Protein AF-A0A3P8GTQ3-F1 (afdb_monomer_lite)

Sequence (140 aa):
MCQIEQQAYLARTLESRAIDVCCVSETRIQDPSSVIHLTSPCQNKEPTRFTLRVSGSPDSASRGLAGVGIALSPRAELALLDWIPVDSRLCAVRLNGTVRIRKDRDTRRSLFVVFAYSPTDCSSDYVKDEFYRKLSDLLR

Organism: NCBI:txid48269

Foldseek 3Di:
DDLLVVLQVVQQVCVVVVPFKDKDWLNLDQDQQDKDWRWHPDPPDDTWIKIKGWGEDNVCNVVSRGAMIMIGGPVQVVQWPDWAHQYRFKTKTWGWDWDCPDPPDTDTDIDIDIGGPADDPPDDPVVNVVRVVSVVVVVD

InterPro domains:
  IPR036691 Endonuclease/exonuclease/phosphatase superfamily [G3DSA:3.60.10.10] (3-140)

Radius of gyration: 16.74 Å; chains: 1; bounding box: 51×27×50 Å

Secondary structure (DSSP, 8-state):
--HHHHHHHHHHHHHHTT-SEEEES----S-TTPEEEEE---SSSPPPEEEEEEE--HHHHHTT---EEEEE-HHHHHTEEEEEE-SSSEEEEEE--EEEEETTEEEE--EEEEEE-PPPTTS-HHHHHHHHHHHHHHH-

pLDDT: mean 84.34, std 11.55, range [47.16, 96.19]

Structure (mmCIF, N/CA/C/O backbone):
data_AF-A0A3P8GTQ3-F1
#
_entry.id   AF-A0A3P8GTQ3-F1
#
loop_
_atom_site.group_PDB
_atom_site.id
_atom_site.type_symbol
_atom_site.label_atom_id
_atom_site.label_alt_id
_atom_site.label_comp_id
_atom_site.label_asym_id
_atom_site.label_entity_id
_atom_site.label_seq_id
_atom_site.pdbx_PDB_ins_code
_atom_site.Cartn_x
_atom_site.Cartn_y
_atom_site.Cartn_z
_atom_site.occupancy
_atom_site.B_iso_or_equiv
_atom_site.auth_seq_id
_atom_site.auth_comp_id
_atom_site.auth_asym_id
_atom_site.auth_atom_id
_atom_site.pdbx_PDB_model_num
ATOM 1 N N . MET A 1 1 ? 16.413 17.138 8.850 1.00 47.16 1 MET A N 1
ATOM 2 C CA . MET A 1 1 ? 15.345 16.539 9.676 1.00 47.16 1 MET A CA 1
ATOM 3 C C . MET A 1 1 ? 15.699 15.078 9.858 1.00 47.16 1 MET A C 1
ATOM 5 O O . MET A 1 1 ? 15.992 14.434 8.854 1.00 47.16 1 MET A O 1
ATOM 9 N N . CYS A 1 2 ? 15.810 14.585 11.090 1.00 59.69 2 CYS A N 1
ATOM 10 C CA . CYS A 1 2 ? 16.168 13.181 11.295 1.00 59.69 2 CYS A CA 1
ATOM 11 C C . CYS A 1 2 ? 14.976 12.275 10.928 1.00 59.69 2 CYS A C 1
ATOM 13 O O . CYS A 1 2 ? 13.820 12.684 11.031 1.00 59.69 2 CYS A O 1
ATOM 15 N N . GLN A 1 3 ? 15.240 11.045 10.479 1.00 64.94 3 GLN A N 1
ATOM 16 C CA . GLN A 1 3 ? 14.200 10.093 10.054 1.00 64.94 3 GLN A CA 1
ATOM 17 C C . GLN A 1 3 ? 13.154 9.831 11.159 1.00 64.94 3 GLN A C 1
ATOM 19 O O . GLN A 1 3 ? 11.977 9.625 10.873 1.00 64.94 3 GLN A O 1
ATOM 24 N N . ILE A 1 4 ? 13.572 9.922 12.425 1.00 62.59 4 ILE A N 1
ATOM 25 C CA . ILE A 1 4 ? 12.733 9.730 13.615 1.00 62.59 4 ILE A CA 1
ATOM 26 C C . ILE A 1 4 ? 11.709 10.868 13.779 1.00 62.59 4 ILE A C 1
ATOM 28 O O . ILE A 1 4 ? 10.537 10.610 14.049 1.00 62.59 4 ILE A O 1
ATOM 32 N N . GLU A 1 5 ? 12.109 12.125 13.554 1.00 68.81 5 GLU A N 1
ATOM 33 C CA . GLU A 1 5 ? 11.198 13.283 13.602 1.00 68.81 5 GLU A CA 1
ATOM 34 C C . GLU A 1 5 ? 10.105 13.188 12.533 1.00 68.81 5 GLU A C 1
ATOM 36 O O . GLU A 1 5 ? 8.941 13.495 12.796 1.00 68.81 5 GLU A O 1
ATOM 41 N N . GLN A 1 6 ? 10.465 12.721 11.333 1.00 77.62 6 GLN A N 1
ATOM 42 C CA . GLN A 1 6 ? 9.511 12.530 10.239 1.00 77.62 6 GLN A CA 1
ATOM 43 C C . GLN A 1 6 ? 8.496 11.424 10.554 1.00 77.62 6 GLN A C 1
ATOM 45 O O . GLN A 1 6 ? 7.299 11.606 10.325 1.00 77.62 6 GLN A O 1
ATOM 50 N N . GLN A 1 7 ? 8.942 10.306 11.134 1.00 82.12 7 GLN A N 1
ATOM 51 C CA . GLN A 1 7 ? 8.058 9.210 11.546 1.00 82.12 7 GLN A CA 1
ATOM 52 C C . GLN A 1 7 ? 7.080 9.633 12.650 1.00 82.12 7 GLN A C 1
ATOM 54 O O . GLN A 1 7 ? 5.889 9.325 12.568 1.00 82.12 7 GLN A O 1
ATOM 59 N N . ALA A 1 8 ? 7.554 10.379 13.651 1.00 84.00 8 ALA A N 1
ATOM 60 C CA . ALA A 1 8 ? 6.714 10.898 14.728 1.00 84.00 8 ALA A CA 1
ATOM 61 C C . ALA A 1 8 ? 5.673 11.908 14.213 1.00 84.00 8 ALA A C 1
ATOM 63 O O . ALA A 1 8 ? 4.509 11.872 14.618 1.00 84.00 8 ALA A O 1
ATOM 64 N N . TYR A 1 9 ? 6.065 12.784 13.281 1.00 87.88 9 TYR A N 1
ATOM 65 C CA . TYR A 1 9 ? 5.147 13.727 12.638 1.00 87.88 9 TYR A CA 1
ATOM 66 C C . TYR A 1 9 ? 4.064 13.017 11.817 1.00 87.88 9 TYR A C 1
ATOM 68 O O . TYR A 1 9 ? 2.885 13.383 11.894 1.00 87.88 9 TYR A O 1
ATOM 76 N N . LEU A 1 10 ? 4.445 11.979 11.065 1.00 88.19 10 LEU A N 1
ATOM 77 C CA . LEU A 1 10 ? 3.499 11.160 10.315 1.00 88.19 10 LEU A CA 1
ATOM 78 C C . LEU A 1 10 ? 2.494 10.498 11.263 1.00 88.19 10 LEU A C 1
ATOM 80 O O . LEU A 1 10 ? 1.294 10.686 11.084 1.00 88.19 10 LEU A O 1
ATOM 84 N N . ALA A 1 11 ? 2.962 9.817 12.315 1.00 89.81 11 ALA A N 1
ATOM 85 C CA . ALA A 1 11 ? 2.096 9.171 13.305 1.00 89.81 11 ALA A CA 1
ATOM 86 C C . ALA A 1 11 ? 1.088 10.148 13.932 1.00 89.81 11 ALA A C 1
ATOM 88 O O . ALA A 1 11 ? -0.106 9.860 14.000 1.00 89.81 11 ALA A O 1
ATOM 89 N N . ARG A 1 12 ? 1.554 11.341 14.317 1.00 90.25 12 ARG A N 1
ATOM 90 C CA . ARG A 1 12 ? 0.702 12.398 14.875 1.00 90.25 12 ARG A CA 1
ATOM 91 C C . ARG A 1 12 ? -0.345 12.892 13.875 1.00 90.25 12 ARG A C 1
ATOM 93 O O . ARG A 1 12 ? -1.484 13.179 14.245 1.00 90.25 12 ARG A O 1
ATOM 100 N N . THR A 1 13 ? 0.023 12.998 12.601 1.00 90.75 13 THR A N 1
ATOM 101 C CA . THR A 1 13 ? -0.905 13.400 11.536 1.00 90.75 13 THR A CA 1
ATOM 102 C C . THR A 1 13 ? -1.980 12.339 11.310 1.00 90.75 13 THR A C 1
ATOM 104 O O . THR A 1 13 ? -3.155 12.687 11.207 1.00 90.75 13 THR A O 1
ATOM 107 N N . LEU A 1 14 ? -1.603 11.056 11.291 1.00 91.69 14 LEU A N 1
ATOM 108 C CA . LEU A 1 14 ? -2.547 9.944 11.155 1.00 91.69 14 LEU A CA 1
ATOM 109 C C . LEU A 1 14 ? -3.528 9.892 12.328 1.00 91.69 14 LEU A C 1
ATOM 111 O O . LEU A 1 14 ? -4.734 9.778 12.117 1.00 91.69 14 LEU A O 1
ATOM 115 N N . GLU A 1 15 ? -3.024 10.050 13.552 1.00 90.81 15 GLU A N 1
ATOM 116 C CA . GLU A 1 15 ? -3.841 10.076 14.765 1.00 90.81 15 GLU A CA 1
ATOM 117 C C . GLU A 1 15 ? -4.807 11.268 14.784 1.00 90.81 15 GLU A C 1
ATOM 119 O O . GLU A 1 15 ? -6.011 11.086 14.954 1.00 90.81 15 GLU A O 1
ATOM 124 N N . SER A 1 16 ? -4.311 12.488 14.550 1.00 90.19 16 SER A N 1
ATOM 125 C CA . SER A 1 16 ? -5.137 13.708 14.593 1.00 90.19 16 SER A CA 1
ATOM 126 C C . SER A 1 16 ? -6.244 13.747 13.537 1.00 90.19 16 SER A C 1
ATOM 128 O O . SER A 1 16 ? -7.268 14.395 13.747 1.00 90.19 16 SER A O 1
ATOM 130 N N . ARG A 1 17 ? -6.056 13.050 12.412 1.00 90.75 17 ARG A N 1
ATOM 131 C CA . ARG A 1 17 ? -7.040 12.944 11.327 1.00 90.75 17 ARG A CA 1
ATOM 132 C C . ARG A 1 17 ? -7.880 11.667 11.390 1.00 90.75 17 ARG A C 1
ATOM 134 O O . ARG A 1 17 ? -8.702 11.472 10.500 1.00 90.75 17 ARG A O 1
ATOM 141 N N . ALA A 1 18 ? -7.682 10.821 12.406 1.00 91.44 18 ALA A N 1
ATOM 142 C CA . ALA A 1 18 ? -8.334 9.517 12.542 1.00 91.44 18 ALA A CA 1
ATOM 143 C C . ALA A 1 18 ? -8.225 8.658 11.262 1.00 91.44 18 ALA A C 1
ATOM 145 O O . ALA A 1 18 ? -9.215 8.122 10.766 1.00 91.44 18 ALA A O 1
ATOM 146 N N . ILE A 1 19 ? -7.016 8.564 10.698 1.00 92.62 19 ILE A N 1
ATOM 147 C CA . ILE A 1 19 ? -6.751 7.811 9.466 1.00 92.62 19 ILE A CA 1
ATOM 148 C C . ILE A 1 19 ? -6.435 6.353 9.809 1.00 92.62 19 ILE A C 1
ATOM 150 O O . ILE A 1 19 ? -5.458 6.076 10.496 1.00 92.62 19 ILE A O 1
ATOM 154 N N . ASP A 1 20 ? -7.226 5.421 9.276 1.00 92.69 20 ASP A N 1
ATOM 155 C CA . ASP A 1 20 ? -7.001 3.982 9.466 1.00 92.69 20 ASP A CA 1
ATOM 156 C C . ASP A 1 20 ? -5.976 3.385 8.492 1.00 92.69 20 ASP A C 1
ATOM 158 O O . ASP A 1 20 ? -5.253 2.457 8.850 1.00 92.69 20 ASP A O 1
ATOM 162 N N . VAL A 1 21 ? -5.908 3.912 7.266 1.00 94.19 21 VAL A N 1
ATOM 163 C CA . VAL A 1 21 ? -5.022 3.431 6.196 1.00 94.19 21 VAL A CA 1
ATOM 164 C C . VAL A 1 21 ? -4.424 4.631 5.467 1.00 94.19 21 VAL A C 1
ATOM 166 O O . VAL A 1 21 ? -5.159 5.496 4.992 1.00 94.19 21 VAL A O 1
ATOM 169 N N . CYS A 1 22 ? -3.098 4.691 5.355 1.00 94.81 22 CYS A N 1
ATOM 170 C CA . CYS A 1 22 ? -2.387 5.752 4.643 1.00 94.81 22 CYS A CA 1
ATOM 171 C C . CYS A 1 22 ? -1.283 5.172 3.762 1.00 94.81 22 CYS A C 1
ATOM 173 O O . CYS A 1 22 ? -0.480 4.367 4.218 1.00 94.81 22 CYS A O 1
ATOM 175 N N . CYS A 1 23 ? -1.226 5.600 2.505 1.00 93.75 23 CYS A N 1
ATOM 176 C CA . CYS A 1 23 ? -0.176 5.195 1.581 1.00 93.75 23 CYS A CA 1
ATOM 177 C C . CYS A 1 23 ? 0.982 6.198 1.615 1.00 93.75 23 CYS A C 1
ATOM 179 O O . CYS A 1 23 ? 0.755 7.408 1.618 1.00 93.75 23 CYS A O 1
ATOM 181 N N . VAL A 1 24 ? 2.215 5.698 1.624 1.00 90.50 24 VAL A N 1
ATOM 182 C CA . VAL A 1 24 ? 3.440 6.493 1.733 1.00 90.50 24 VAL A CA 1
ATOM 183 C C . VAL A 1 24 ? 4.402 6.065 0.632 1.00 90.50 24 VAL A C 1
ATOM 185 O O . VAL A 1 24 ? 4.832 4.914 0.589 1.00 90.50 24 VAL A O 1
ATOM 188 N N . SER A 1 25 ? 4.747 6.983 -0.266 1.00 87.88 25 SER A N 1
ATOM 189 C CA . SER A 1 25 ? 5.831 6.790 -1.231 1.00 87.88 25 SER A CA 1
ATOM 190 C C . SER A 1 25 ? 7.167 7.200 -0.626 1.00 87.88 25 SER A C 1
ATOM 192 O O . SER A 1 25 ? 7.234 7.952 0.344 1.00 87.88 25 SER A O 1
ATOM 194 N N . GLU A 1 26 ? 8.239 6.742 -1.253 1.00 82.88 26 GLU A N 1
ATOM 195 C CA . GLU A 1 26 ? 9.598 7.155 -0.945 1.00 82.88 26 GLU A CA 1
ATOM 196 C C . GLU A 1 26 ? 10.027 6.938 0.517 1.00 82.88 26 GLU A C 1
ATOM 198 O O . GLU A 1 26 ? 10.619 7.797 1.168 1.00 82.88 26 GLU A O 1
ATOM 203 N N . THR A 1 27 ? 9.817 5.727 1.018 1.00 77.75 27 THR A N 1
ATOM 204 C CA . THR A 1 27 ? 10.098 5.349 2.415 1.00 77.75 27 THR A CA 1
ATOM 205 C C . THR A 1 27 ? 11.589 5.226 2.780 1.00 77.75 27 THR A C 1
ATOM 207 O O . THR A 1 27 ? 11.920 5.178 3.964 1.00 77.75 27 THR A O 1
ATOM 210 N N . ARG A 1 28 ? 12.499 5.215 1.791 1.00 72.00 28 ARG A N 1
ATOM 211 C CA . ARG A 1 28 ? 13.978 5.214 1.947 1.00 72.00 28 ARG A CA 1
ATOM 212 C C . ARG A 1 28 ? 14.520 4.132 2.900 1.00 72.00 28 ARG A C 1
ATOM 214 O O . ARG A 1 28 ? 15.417 4.401 3.697 1.00 72.00 28 ARG A O 1
ATOM 221 N N . ILE A 1 29 ? 13.984 2.915 2.836 1.00 67.75 29 ILE A N 1
ATOM 222 C CA . ILE A 1 29 ? 14.366 1.825 3.750 1.00 67.75 29 ILE A CA 1
ATOM 223 C C . ILE A 1 29 ? 15.408 0.905 3.123 1.00 67.75 29 ILE A C 1
ATOM 225 O O . ILE A 1 29 ? 15.388 0.665 1.918 1.00 67.75 29 ILE A O 1
ATOM 229 N N . GLN A 1 30 ? 16.306 0.390 3.964 1.00 61.41 30 GLN A N 1
ATOM 230 C CA . GLN A 1 30 ? 17.358 -0.553 3.579 1.00 61.41 30 GLN A CA 1
ATOM 231 C C . GLN A 1 30 ? 16.837 -1.992 3.425 1.00 61.41 30 GLN A C 1
ATOM 233 O O . GLN A 1 30 ? 17.358 -2.731 2.597 1.00 61.41 30 GLN A O 1
ATOM 238 N N . ASP A 1 31 ? 15.804 -2.372 4.190 1.00 67.94 31 ASP A N 1
ATOM 239 C CA . ASP A 1 31 ? 15.169 -3.693 4.118 1.00 67.94 31 ASP A CA 1
ATOM 240 C C . ASP A 1 31 ? 13.781 -3.599 3.445 1.00 67.94 31 ASP A C 1
ATOM 242 O O . ASP A 1 31 ? 12.865 -2.982 4.010 1.00 67.94 31 ASP A O 1
ATOM 246 N N . PRO A 1 32 ? 13.607 -4.212 2.258 1.00 62.06 32 PRO A N 1
ATOM 247 C CA . PRO A 1 32 ? 12.381 -4.166 1.464 1.00 62.06 32 PRO A CA 1
ATOM 248 C C . PRO A 1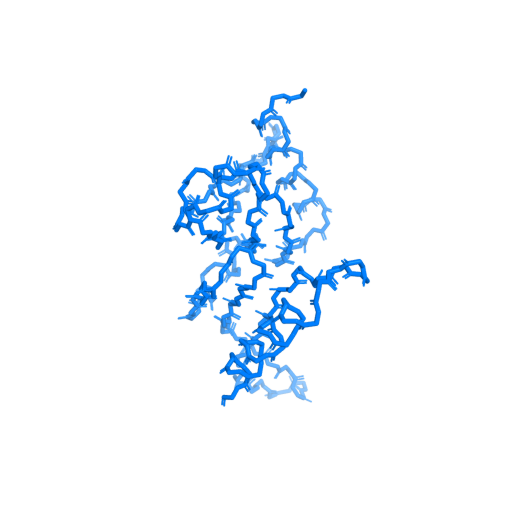 32 ? 11.188 -4.930 2.056 1.00 62.06 32 PRO A C 1
ATOM 250 O O . PRO A 1 32 ? 10.100 -4.829 1.496 1.00 62.06 32 PRO A O 1
ATOM 253 N N . SER A 1 33 ? 11.376 -5.683 3.144 1.00 64.94 33 SER A N 1
ATOM 254 C CA . SER A 1 33 ? 10.321 -6.446 3.833 1.00 64.94 33 SER A CA 1
ATOM 255 C C . SER A 1 33 ? 10.045 -5.967 5.261 1.00 64.94 33 SER A C 1
ATOM 257 O O . SER A 1 33 ? 9.281 -6.585 6.007 1.00 64.94 33 SER A O 1
ATOM 259 N N . SER A 1 34 ? 10.662 -4.854 5.651 1.00 74.19 34 SER A N 1
ATOM 260 C CA . SER A 1 34 ? 10.591 -4.361 7.018 1.00 74.19 34 SER A CA 1
ATOM 261 C C . SER A 1 34 ? 9.210 -3.812 7.382 1.00 74.19 34 SER A C 1
ATOM 263 O O . SER A 1 34 ? 8.529 -3.123 6.617 1.00 74.19 34 SER A O 1
ATOM 265 N N . VAL A 1 35 ? 8.813 -4.107 8.618 1.00 87.25 35 VAL A N 1
ATOM 266 C CA . VAL A 1 35 ? 7.662 -3.497 9.278 1.00 87.25 35 VAL A CA 1
ATOM 267 C C . VAL A 1 35 ? 8.187 -2.421 10.220 1.00 87.25 35 VAL A C 1
ATOM 269 O O . VAL A 1 35 ? 8.953 -2.705 11.140 1.00 87.25 35 VAL A O 1
ATOM 272 N N . ILE A 1 36 ? 7.779 -1.175 9.995 1.00 88.75 36 ILE A N 1
ATOM 273 C CA . ILE A 1 36 ? 8.171 -0.027 10.813 1.00 88.75 36 ILE A CA 1
ATOM 274 C C . ILE A 1 36 ? 7.012 0.344 11.728 1.00 88.75 36 ILE A C 1
ATOM 276 O O . ILE A 1 36 ? 5.887 0.545 11.281 1.00 88.75 36 ILE A O 1
ATOM 280 N N . HIS A 1 37 ? 7.286 0.515 13.016 1.00 90.50 37 HIS A N 1
ATOM 281 C CA . HIS A 1 37 ? 6.287 1.024 13.944 1.00 90.50 37 HIS A CA 1
ATOM 282 C C . HIS A 1 37 ? 6.399 2.537 14.107 1.00 90.50 37 HIS A C 1
ATOM 284 O O . HIS A 1 37 ? 7.394 3.045 14.623 1.00 90.50 37 HIS A O 1
ATOM 290 N N . LEU A 1 38 ? 5.350 3.252 13.715 1.00 89.31 38 LEU A N 1
ATOM 291 C CA . LEU A 1 38 ? 5.245 4.692 13.898 1.00 89.31 38 LEU A CA 1
ATOM 292 C C . LEU A 1 38 ? 4.550 4.955 15.234 1.00 89.31 38 LEU A C 1
ATOM 294 O O . LEU A 1 38 ? 3.449 4.463 15.472 1.00 89.31 38 LEU A O 1
ATOM 298 N N . THR A 1 39 ? 5.185 5.718 16.115 1.00 88.38 39 THR A N 1
ATOM 299 C CA . THR A 1 39 ? 4.635 6.021 17.443 1.00 88.38 39 THR A CA 1
ATOM 300 C C . THR A 1 39 ? 4.311 7.506 17.514 1.00 88.38 39 THR A C 1
ATOM 302 O O . THR A 1 39 ? 5.189 8.336 17.275 1.00 88.38 39 THR A O 1
ATOM 305 N N . SER A 1 40 ? 3.055 7.847 17.811 1.00 82.81 40 SER A N 1
ATOM 306 C CA . SER A 1 40 ? 2.656 9.240 18.019 1.00 82.81 40 SER A CA 1
ATOM 307 C C . SER A 1 40 ? 3.100 9.705 19.411 1.00 82.81 40 SER A C 1
ATOM 309 O O . SER A 1 40 ? 2.724 9.075 20.403 1.00 82.81 40 SER A O 1
ATOM 311 N N . PRO A 1 41 ? 3.894 10.785 19.530 1.00 72.38 41 PRO A N 1
ATOM 312 C CA . PRO A 1 41 ? 4.256 11.350 20.821 1.00 72.38 41 PRO A CA 1
ATOM 313 C C . PRO A 1 41 ? 3.068 12.157 21.364 1.00 72.38 41 PRO A C 1
ATOM 315 O O . PRO A 1 41 ? 2.990 13.374 21.192 1.00 72.38 41 PRO A O 1
ATOM 318 N N . CYS A 1 42 ? 2.105 11.485 21.991 1.00 67.19 42 CYS A N 1
ATOM 319 C CA . CYS A 1 42 ? 0.999 12.149 22.672 1.00 67.19 42 CYS A CA 1
ATOM 320 C C . CYS A 1 42 ? 1.336 12.303 24.165 1.00 67.19 42 CYS A C 1
ATOM 322 O O . CYS A 1 42 ? 1.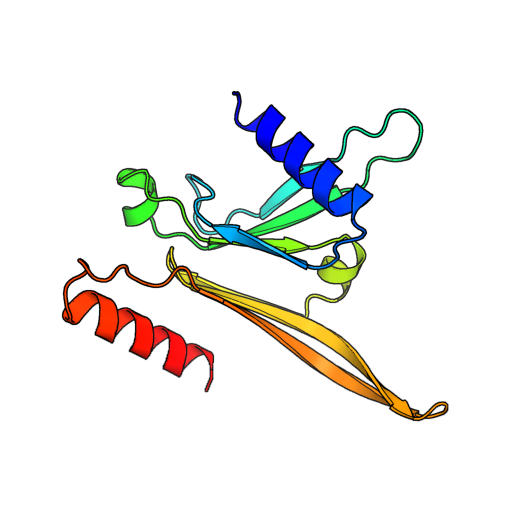617 11.323 24.841 1.00 67.19 42 CYS A O 1
ATOM 324 N N . GLN A 1 43 ? 1.331 13.536 24.687 1.00 61.72 43 GLN A N 1
ATOM 325 C CA . GLN A 1 43 ? 1.789 13.828 26.060 1.00 61.72 43 GLN A CA 1
ATOM 326 C C . GLN A 1 43 ? 0.797 13.398 27.158 1.00 61.72 43 GLN A C 1
ATOM 328 O O . GLN A 1 43 ? 1.198 13.241 28.304 1.00 61.72 43 GLN A O 1
ATOM 333 N N . ASN A 1 44 ? -0.482 13.193 26.814 1.00 64.06 44 ASN A N 1
ATOM 334 C CA . ASN A 1 44 ? -1.576 13.040 27.789 1.00 64.06 44 ASN A CA 1
ATOM 335 C C . ASN A 1 44 ? -2.423 11.766 27.590 1.00 64.06 44 ASN A C 1
ATOM 337 O O . ASN A 1 44 ? -3.497 11.644 28.180 1.00 64.06 44 ASN A O 1
ATOM 341 N N . LYS A 1 45 ? -2.000 10.850 26.711 1.00 69.31 45 LYS A N 1
ATOM 342 C CA . LYS A 1 45 ? -2.675 9.575 26.411 1.00 69.31 45 LYS A CA 1
ATOM 343 C C . LYS A 1 45 ? -1.633 8.509 26.083 1.00 69.31 45 LYS A C 1
ATOM 345 O O . LYS A 1 45 ? -0.533 8.858 25.666 1.00 69.31 45 LYS A O 1
ATOM 350 N N . GLU A 1 46 ? -2.012 7.238 26.220 1.00 73.62 46 GLU A N 1
ATOM 351 C CA . GLU A 1 46 ? -1.228 6.123 25.681 1.00 73.62 46 GLU A CA 1
ATOM 352 C C . GLU A 1 46 ? -0.894 6.386 24.200 1.00 73.62 46 GLU A C 1
ATOM 354 O O . GLU A 1 46 ? -1.795 6.749 23.433 1.00 73.62 46 GLU A O 1
ATOM 359 N N . PRO A 1 47 ? 0.379 6.261 23.790 1.00 75.69 47 PRO A N 1
ATOM 360 C CA . PRO A 1 47 ? 0.792 6.583 22.435 1.00 75.69 47 PRO A CA 1
ATOM 361 C C . PRO A 1 47 ? 0.177 5.604 21.431 1.00 75.69 47 PRO A C 1
ATOM 363 O O . PRO A 1 47 ? 0.382 4.391 21.502 1.00 75.69 47 PRO A O 1
ATOM 366 N N . THR A 1 48 ? -0.543 6.134 20.440 1.00 82.56 48 THR A N 1
ATOM 367 C CA . THR A 1 48 ? -1.074 5.311 19.351 1.00 82.56 48 THR A CA 1
ATOM 368 C C . THR A 1 48 ? 0.071 4.841 18.452 1.00 82.56 48 THR A C 1
ATOM 370 O O . THR A 1 48 ? 0.855 5.647 17.935 1.00 82.56 48 THR A O 1
ATOM 373 N N . ARG A 1 49 ? 0.163 3.521 18.259 1.00 89.88 49 ARG A N 1
ATOM 374 C CA . ARG A 1 49 ? 1.185 2.869 17.433 1.00 89.88 49 ARG A CA 1
ATOM 375 C C . ARG A 1 49 ? 0.587 2.449 16.095 1.00 89.88 49 ARG A C 1
ATOM 377 O O . ARG A 1 49 ? -0.275 1.581 16.048 1.00 89.88 49 ARG A O 1
ATOM 384 N N . PHE A 1 50 ? 1.055 3.055 15.015 1.00 92.75 50 PHE A N 1
ATOM 385 C CA . PHE A 1 50 ? 0.721 2.648 13.655 1.00 92.75 50 PHE A CA 1
ATOM 386 C C . PHE A 1 50 ? 1.770 1.667 13.134 1.00 92.75 50 PHE A C 1
ATOM 388 O O . PHE A 1 50 ? 2.943 1.723 13.517 1.00 92.75 50 PHE A O 1
ATOM 395 N N . THR A 1 51 ? 1.351 0.793 12.230 1.00 94.56 51 THR A N 1
ATOM 396 C CA . THR A 1 51 ? 2.221 -0.176 11.567 1.00 94.56 51 THR A CA 1
ATOM 397 C C . THR A 1 51 ? 2.394 0.233 10.113 1.00 94.56 51 THR A C 1
ATOM 399 O O . THR A 1 51 ? 1.437 0.234 9.351 1.00 94.56 51 THR A O 1
ATOM 402 N N . LEU A 1 52 ? 3.607 0.607 9.720 1.00 92.69 52 LEU A N 1
ATOM 403 C CA . LEU A 1 52 ? 3.980 0.906 8.343 1.00 92.69 52 LEU A CA 1
ATOM 404 C C . LEU A 1 52 ? 4.619 -0.337 7.721 1.00 92.69 52 LEU A C 1
ATOM 406 O O . LEU A 1 52 ? 5.745 -0.701 8.059 1.00 92.69 52 LEU A O 1
ATOM 410 N N . ARG A 1 53 ? 3.887 -0.984 6.814 1.00 92.44 53 ARG A N 1
ATOM 411 C CA . ARG A 1 53 ? 4.375 -2.112 6.011 1.00 92.44 53 ARG A CA 1
ATOM 412 C C . ARG A 1 53 ? 4.928 -1.599 4.704 1.00 92.44 53 ARG A C 1
ATOM 414 O O . ARG A 1 53 ? 4.273 -0.780 4.057 1.00 92.44 53 ARG A O 1
ATOM 421 N N . VAL A 1 54 ? 6.120 -2.044 4.327 1.00 89.81 54 VAL A N 1
ATOM 422 C CA . VAL A 1 54 ? 6.830 -1.453 3.193 1.00 89.81 54 VAL A CA 1
ATOM 423 C C . VAL A 1 54 ? 7.276 -2.506 2.204 1.00 89.81 54 VAL A C 1
ATOM 425 O O . VAL A 1 54 ? 7.616 -3.623 2.574 1.00 89.81 54 VAL A O 1
ATOM 428 N N . SER A 1 55 ? 7.200 -2.126 0.934 1.00 88.56 55 SER A N 1
ATOM 429 C CA . SER A 1 55 ? 7.632 -2.873 -0.230 1.00 88.56 55 SER A CA 1
ATOM 430 C C . SER A 1 55 ? 8.766 -2.109 -0.899 1.00 88.56 55 SER A C 1
ATOM 432 O O . SER A 1 55 ? 8.652 -0.919 -1.212 1.00 88.56 55 SER A O 1
ATOM 434 N N . GLY A 1 56 ? 9.885 -2.789 -1.100 1.00 83.50 56 GLY A N 1
ATOM 435 C CA . GLY A 1 56 ? 11.071 -2.245 -1.745 1.00 83.50 56 GLY A CA 1
ATOM 436 C C . GLY A 1 56 ? 11.729 -3.276 -2.652 1.00 83.50 56 GLY A C 1
ATOM 437 O O . GLY A 1 56 ? 11.360 -4.446 -2.663 1.00 83.50 56 GLY A O 1
ATOM 438 N N . SER A 1 57 ? 12.758 -2.853 -3.376 1.00 76.31 57 SER A N 1
ATOM 439 C CA . SER A 1 57 ? 13.720 -3.763 -4.003 1.00 76.31 57 SER A CA 1
ATOM 440 C C . SER A 1 57 ? 15.149 -3.402 -3.580 1.00 76.31 57 SER A C 1
ATOM 442 O O . SER A 1 57 ? 15.423 -2.222 -3.330 1.00 76.31 57 SER A O 1
ATOM 444 N N . PRO A 1 58 ? 16.085 -4.363 -3.523 1.00 69.75 58 PRO A N 1
ATOM 445 C CA . PRO A 1 58 ? 17.491 -4.069 -3.228 1.00 69.75 58 PRO A CA 1
ATOM 446 C C . PRO A 1 58 ? 18.083 -2.997 -4.162 1.00 69.75 58 PRO A C 1
ATOM 448 O O . PRO A 1 58 ? 18.781 -2.085 -3.718 1.00 69.75 58 PRO A O 1
ATOM 451 N N . ASP A 1 59 ? 17.707 -3.034 -5.442 1.00 69.56 59 ASP A N 1
ATOM 452 C CA . ASP A 1 59 ? 18.133 -2.060 -6.455 1.00 69.56 59 ASP A CA 1
ATOM 453 C C . ASP A 1 59 ? 17.586 -0.650 -6.194 1.00 69.56 59 ASP A C 1
ATOM 455 O O . ASP A 1 59 ? 18.225 0.355 -6.505 1.00 69.56 59 ASP A O 1
ATOM 459 N N . SER A 1 60 ? 16.391 -0.552 -5.611 1.00 64.94 60 SER A N 1
ATOM 460 C CA . SER A 1 60 ? 15.798 0.731 -5.228 1.00 64.94 60 SER A CA 1
ATOM 461 C C . SER A 1 60 ? 16.479 1.340 -3.998 1.00 64.94 60 SER A C 1
ATOM 463 O O . SER A 1 60 ? 16.657 2.560 -3.932 1.00 64.94 60 SER A O 1
ATOM 465 N N . ALA A 1 61 ? 16.931 0.493 -3.066 1.00 62.94 61 ALA A N 1
ATOM 466 C CA . ALA A 1 61 ? 17.638 0.909 -1.860 1.00 62.94 61 ALA A CA 1
ATOM 467 C C . ALA A 1 61 ? 19.016 1.509 -2.191 1.00 62.94 61 ALA A C 1
ATOM 469 O O . ALA A 1 61 ? 19.365 2.565 -1.662 1.00 62.94 61 ALA A O 1
ATOM 470 N N . SER A 1 62 ? 19.764 0.904 -3.123 1.00 60.72 62 SER A N 1
ATOM 471 C CA . SER A 1 62 ? 21.094 1.387 -3.539 1.00 60.72 62 SER A CA 1
ATOM 472 C C . SER A 1 62 ? 21.058 2.726 -4.286 1.00 60.72 62 SER A C 1
ATOM 474 O O . SER A 1 62 ? 22.002 3.510 -4.203 1.00 60.72 62 SER A O 1
ATOM 476 N N . ARG A 1 63 ? 19.952 3.028 -4.980 1.00 63.38 63 ARG A N 1
ATOM 477 C CA . ARG A 1 63 ? 19.762 4.277 -5.743 1.00 63.38 63 ARG A CA 1
ATOM 478 C C . ARG A 1 63 ? 19.138 5.412 -4.929 1.00 63.38 63 ARG A C 1
ATOM 480 O O . ARG A 1 63 ? 18.870 6.472 -5.487 1.00 63.38 63 ARG A O 1
ATOM 487 N N . GLY A 1 64 ? 18.846 5.193 -3.644 1.00 59.41 64 GLY A N 1
ATOM 488 C CA . GLY A 1 64 ? 18.117 6.155 -2.809 1.00 59.41 64 GLY A CA 1
ATOM 489 C C . GLY A 1 64 ? 16.661 6.382 -3.244 1.00 59.41 64 GLY A C 1
ATOM 490 O O . GLY A 1 64 ? 15.991 7.256 -2.698 1.00 59.41 64 GLY A O 1
ATOM 491 N N . LEU A 1 65 ? 16.159 5.577 -4.189 1.00 59.84 65 LEU A N 1
ATOM 492 C CA . LEU A 1 65 ? 14.805 5.615 -4.753 1.00 59.84 65 LEU A CA 1
ATOM 493 C C . LEU A 1 65 ? 13.902 4.591 -4.049 1.00 59.84 65 LEU A C 1
ATOM 495 O O . LEU A 1 65 ? 13.289 3.730 -4.659 1.00 59.84 65 LEU A O 1
ATOM 499 N N . ALA A 1 66 ? 13.914 4.674 -2.727 1.00 69.31 66 ALA A N 1
ATOM 500 C CA . ALA A 1 66 ? 12.766 4.718 -1.839 1.00 69.31 66 ALA A CA 1
ATOM 501 C C . ALA A 1 66 ? 11.468 3.980 -2.273 1.00 69.31 66 ALA A C 1
ATOM 503 O O . ALA A 1 66 ? 10.701 4.452 -3.111 1.00 69.31 66 ALA A O 1
ATOM 504 N N . GLY A 1 67 ? 11.218 2.847 -1.607 1.00 81.94 67 GLY A N 1
ATOM 505 C CA . GLY A 1 67 ? 10.049 1.986 -1.784 1.00 81.94 67 GLY A CA 1
ATOM 506 C C . GLY A 1 67 ? 8.709 2.601 -1.367 1.00 81.94 67 GLY A C 1
ATOM 507 O O . GLY A 1 67 ? 8.632 3.722 -0.856 1.00 81.94 67 GLY A O 1
ATOM 508 N N . VAL A 1 68 ? 7.645 1.826 -1.536 1.00 89.25 68 VAL A N 1
ATOM 509 C CA . VAL A 1 68 ? 6.258 2.203 -1.239 1.00 89.25 68 VAL A CA 1
ATOM 510 C C . VAL A 1 68 ? 5.743 1.470 -0.007 1.00 89.25 68 VAL A C 1
ATOM 512 O O . VAL A 1 68 ? 6.064 0.305 0.202 1.00 89.25 68 VAL A O 1
ATOM 515 N N . GLY A 1 69 ? 4.926 2.115 0.818 1.00 91.94 69 GLY A N 1
ATOM 516 C CA . GLY A 1 69 ? 4.397 1.505 2.033 1.00 91.94 69 GLY A CA 1
ATOM 517 C C . GLY A 1 69 ? 2.972 1.914 2.363 1.00 91.94 69 GLY A C 1
ATOM 518 O O . GLY A 1 69 ? 2.457 2.915 1.868 1.00 91.94 69 GLY A O 1
ATOM 519 N N . ILE A 1 70 ? 2.339 1.121 3.222 1.00 94.31 70 ILE A N 1
ATOM 520 C CA . ILE A 1 70 ? 0.990 1.353 3.730 1.00 94.31 70 ILE A CA 1
ATOM 521 C C . ILE A 1 70 ? 1.062 1.373 5.258 1.00 94.31 70 ILE A C 1
ATOM 523 O O . ILE A 1 70 ? 1.429 0.384 5.894 1.00 94.31 70 ILE A O 1
ATOM 527 N N . ALA A 1 71 ? 0.749 2.528 5.841 1.00 94.56 71 ALA A N 1
ATOM 528 C CA . ALA A 1 71 ? 0.575 2.718 7.269 1.00 94.56 71 ALA A CA 1
ATOM 529 C C . ALA A 1 71 ? -0.850 2.336 7.678 1.00 94.56 71 ALA A C 1
ATOM 531 O O . ALA A 1 71 ? -1.826 2.809 7.093 1.00 94.56 71 ALA A O 1
ATOM 532 N N . LEU A 1 72 ? -0.947 1.498 8.702 1.00 95.38 72 LEU A N 1
ATOM 533 C CA . LEU A 1 72 ? -2.175 0.930 9.234 1.00 95.38 72 LEU A CA 1
ATOM 534 C C . LEU A 1 72 ? -2.333 1.345 10.698 1.00 95.38 72 LEU A C 1
ATOM 536 O O . LEU A 1 72 ? -1.380 1.291 11.483 1.00 95.38 72 LEU A O 1
ATOM 540 N N . SER A 1 73 ? -3.536 1.772 11.077 1.00 94.25 73 SER A N 1
ATOM 541 C CA . SER A 1 73 ? -3.904 1.940 12.486 1.00 94.25 73 SER A CA 1
ATOM 542 C C . SER A 1 73 ? -3.905 0.584 13.204 1.00 94.25 73 SER A C 1
ATOM 544 O O . SER A 1 73 ? -4.005 -0.452 12.541 1.00 94.25 73 SER A O 1
ATOM 546 N N . PRO A 1 74 ? -3.872 0.541 14.551 1.00 93.00 74 PRO A N 1
ATOM 547 C CA . PRO A 1 74 ? -4.012 -0.716 15.290 1.00 93.00 74 PRO A CA 1
ATOM 548 C C . PRO A 1 74 ? -5.227 -1.538 14.846 1.00 93.00 74 PRO A C 1
ATOM 550 O O . PRO A 1 74 ? -5.162 -2.758 14.729 1.00 93.00 74 PRO A O 1
ATOM 553 N N . ARG A 1 75 ? -6.342 -0.861 14.549 1.00 92.62 75 ARG A N 1
ATOM 554 C CA . ARG A 1 75 ? -7.568 -1.505 14.078 1.00 92.62 75 ARG A CA 1
ATOM 555 C C . ARG A 1 75 ? -7.406 -2.083 12.675 1.00 92.62 75 ARG A C 1
ATOM 557 O O . ARG A 1 75 ? -7.847 -3.204 12.439 1.00 92.62 75 ARG A O 1
ATOM 564 N N . ALA A 1 76 ? -6.818 -1.323 11.754 1.00 93.75 76 ALA A N 1
ATOM 565 C CA . ALA A 1 76 ? -6.607 -1.776 10.385 1.00 93.75 76 ALA A CA 1
ATOM 566 C C . ALA A 1 76 ? -5.584 -2.920 10.320 1.00 93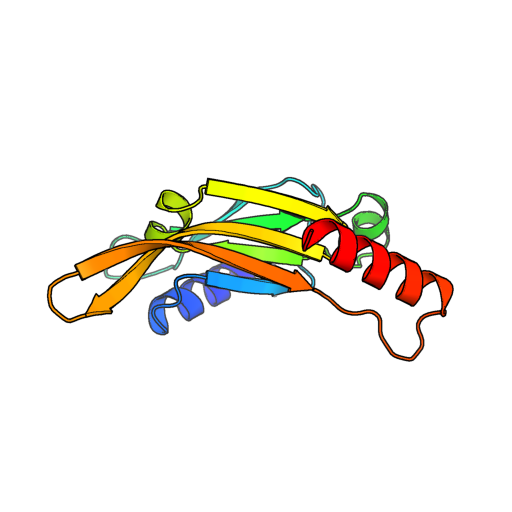.75 76 ALA A C 1
ATOM 568 O O . ALA A 1 76 ? -5.806 -3.881 9.594 1.00 93.75 76 ALA A O 1
ATOM 569 N N . GLU A 1 77 ? -4.529 -2.871 11.136 1.00 94.94 77 GLU A N 1
ATOM 570 C CA . GLU A 1 77 ? -3.549 -3.954 11.261 1.00 94.94 77 GLU A CA 1
ATOM 571 C C . GLU A 1 77 ? -4.200 -5.237 11.798 1.00 94.94 77 GLU A C 1
ATOM 573 O O . GLU A 1 77 ? -3.984 -6.307 11.243 1.00 94.94 77 GLU A O 1
ATOM 578 N N . LEU A 1 78 ? -5.067 -5.150 12.815 1.00 93.62 78 LEU A N 1
ATOM 579 C CA . LEU A 1 78 ? -5.831 -6.310 13.305 1.00 93.62 78 LEU A CA 1
ATOM 580 C C . LEU A 1 78 ? -6.802 -6.875 12.261 1.00 93.62 78 LEU A C 1
ATOM 582 O O . LEU A 1 78 ? -7.145 -8.056 12.300 1.00 93.62 78 LEU A O 1
ATOM 586 N N . ALA A 1 79 ? -7.276 -6.031 11.348 1.00 94.06 79 ALA A N 1
ATOM 587 C CA . ALA A 1 79 ? -8.116 -6.446 10.240 1.00 94.06 79 ALA A CA 1
ATOM 588 C C . ALA A 1 79 ? -7.306 -6.970 9.043 1.00 94.06 79 ALA A C 1
ATOM 590 O O . ALA A 1 79 ? -7.914 -7.438 8.084 1.00 94.06 79 ALA A O 1
ATOM 591 N N . LEU A 1 80 ? -5.974 -6.897 9.054 1.00 95.44 80 LEU A N 1
ATOM 592 C CA . LEU A 1 80 ? -5.147 -7.305 7.926 1.00 95.44 80 LEU A CA 1
ATOM 593 C C . LEU A 1 80 ? -5.273 -8.809 7.665 1.00 95.44 80 LEU A C 1
ATOM 595 O O . LEU A 1 80 ? -4.994 -9.639 8.525 1.00 95.44 80 LEU A O 1
ATOM 599 N N . LEU A 1 81 ? -5.702 -9.144 6.452 1.00 94.75 81 LEU A N 1
ATOM 600 C CA . LEU A 1 81 ? -5.774 -10.509 5.941 1.00 94.75 81 LEU A CA 1
ATOM 601 C C . LEU A 1 81 ? -4.512 -10.874 5.165 1.00 94.75 81 LEU A C 1
ATOM 603 O O . LEU A 1 81 ? -4.055 -12.005 5.273 1.00 94.75 81 LEU A O 1
ATOM 607 N N . ASP A 1 82 ? -3.984 -9.939 4.370 1.00 94.44 82 ASP A N 1
ATOM 608 C CA . ASP A 1 82 ? -2.823 -10.196 3.518 1.00 94.44 82 ASP A CA 1
ATOM 609 C C . ASP A 1 82 ? -2.016 -8.922 3.230 1.00 94.44 82 ASP A C 1
ATOM 611 O O . ASP A 1 82 ? -2.591 -7.844 3.042 1.00 94.44 82 ASP A O 1
ATOM 615 N N . TRP A 1 83 ? -0.692 -9.064 3.173 1.00 94.31 83 TRP A N 1
ATOM 616 C CA . TRP A 1 83 ? 0.268 -8.043 2.749 1.00 94.31 83 TRP A CA 1
ATOM 617 C C . TRP A 1 83 ? 0.981 -8.539 1.494 1.00 94.31 83 TRP A C 1
ATOM 619 O O . TRP A 1 83 ? 1.668 -9.556 1.533 1.00 94.31 83 TRP A O 1
ATOM 629 N N . ILE A 1 84 ? 0.851 -7.788 0.401 1.00 94.00 84 ILE A N 1
ATOM 630 C CA . ILE A 1 84 ? 1.311 -8.192 -0.927 1.00 94.00 84 ILE A CA 1
ATOM 631 C C . ILE A 1 84 ? 2.356 -7.177 -1.419 1.00 94.00 84 ILE A C 1
ATOM 633 O O . ILE A 1 84 ? 1.999 -6.168 -2.038 1.00 94.00 84 ILE A O 1
ATOM 637 N N . PRO A 1 85 ? 3.651 -7.392 -1.129 1.00 91.69 85 PRO A N 1
ATOM 638 C CA . PRO A 1 85 ? 4.725 -6.585 -1.695 1.00 91.69 85 PRO A CA 1
ATOM 639 C C . PRO A 1 85 ? 4.9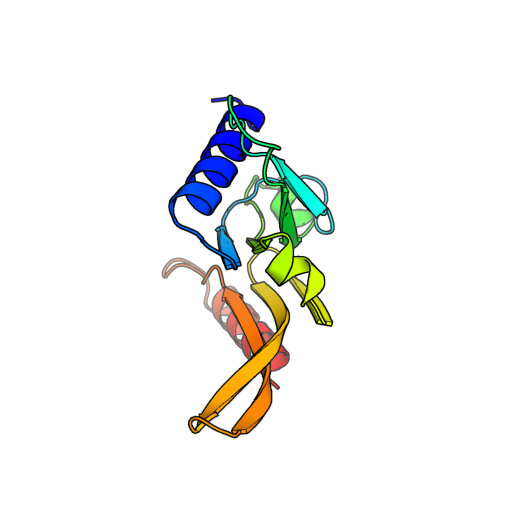83 -7.025 -3.143 1.00 91.69 85 PRO A C 1
ATOM 641 O O . PRO A 1 85 ? 5.263 -8.198 -3.383 1.00 91.69 85 PRO A O 1
ATOM 644 N N . VAL A 1 86 ? 4.885 -6.109 -4.115 1.00 90.44 86 VAL A N 1
ATOM 645 C CA . VAL A 1 86 ? 5.172 -6.430 -5.528 1.00 90.44 86 VAL A CA 1
ATOM 646 C C . VAL A 1 86 ? 6.580 -5.985 -5.898 1.00 90.44 86 VAL A C 1
ATOM 648 O O . VAL A 1 86 ? 7.392 -6.797 -6.331 1.00 90.44 86 VAL A O 1
ATOM 651 N N . ASP A 1 87 ? 6.881 -4.701 -5.721 1.00 88.62 87 ASP A N 1
ATOM 652 C CA . ASP A 1 87 ? 8.225 -4.144 -5.876 1.00 88.62 87 ASP A CA 1
ATOM 653 C C . ASP A 1 87 ? 8.341 -2.782 -5.169 1.00 88.62 87 ASP A C 1
ATOM 655 O O . ASP A 1 87 ? 7.523 -2.425 -4.319 1.00 88.62 87 ASP A O 1
ATOM 659 N N . SER A 1 88 ? 9.370 -1.999 -5.495 1.00 87.94 88 SER A N 1
ATOM 660 C CA . SER A 1 88 ? 9.584 -0.674 -4.909 1.00 87.94 88 SER A CA 1
ATOM 661 C C . SER A 1 88 ? 8.550 0.381 -5.304 1.00 87.94 88 SER A C 1
ATOM 663 O O . SER A 1 88 ? 8.584 1.481 -4.757 1.00 87.94 88 SER A O 1
ATOM 665 N N . ARG A 1 89 ? 7.643 0.089 -6.241 1.00 89.06 89 ARG A N 1
ATOM 666 C CA . ARG A 1 89 ? 6.630 1.025 -6.745 1.00 89.06 89 ARG A CA 1
ATOM 667 C C . ARG A 1 89 ? 5.207 0.523 -6.579 1.00 89.06 89 ARG A C 1
ATOM 669 O O . ARG A 1 89 ? 4.287 1.323 -6.721 1.00 89.06 89 ARG A O 1
ATOM 676 N N . LEU A 1 90 ? 5.010 -0.756 -6.292 1.00 91.50 90 LEU A N 1
ATOM 677 C CA . LEU A 1 90 ? 3.687 -1.351 -6.190 1.00 91.50 90 LEU A CA 1
ATOM 678 C C . LEU A 1 90 ? 3.583 -2.258 -4.958 1.00 91.50 90 LEU A C 1
ATOM 680 O O . LEU A 1 90 ? 4.427 -3.123 -4.720 1.00 91.50 90 LEU A O 1
ATOM 684 N N . CYS A 1 91 ? 2.526 -2.065 -4.176 1.00 93.75 91 CYS A N 1
ATOM 685 C CA . CYS A 1 91 ? 2.155 -2.954 -3.080 1.00 93.75 91 CYS A CA 1
ATOM 686 C C . CYS A 1 91 ? 0.643 -2.946 -2.848 1.00 93.75 91 CYS A C 1
ATOM 688 O O . CYS A 1 91 ? -0.070 -2.054 -3.314 1.00 93.75 91 CYS A O 1
ATOM 690 N N . ALA A 1 92 ? 0.146 -3.942 -2.119 1.00 95.62 92 ALA A N 1
ATOM 691 C CA . ALA A 1 92 ? -1.250 -3.996 -1.716 1.00 95.62 92 ALA A CA 1
ATOM 692 C C . ALA A 1 92 ? -1.449 -4.596 -0.324 1.00 95.62 92 ALA A C 1
ATOM 694 O O . ALA A 1 92 ? -0.628 -5.361 0.184 1.00 95.62 92 ALA A O 1
ATOM 695 N N . VAL A 1 93 ? -2.590 -4.263 0.276 1.00 95.62 93 VAL A N 1
ATOM 696 C CA . VAL A 1 93 ? -3.119 -4.931 1.467 1.00 95.62 93 VAL A CA 1
ATOM 697 C C . VAL A 1 93 ? -4.535 -5.410 1.215 1.00 95.62 93 VAL A C 1
ATOM 699 O O . VAL A 1 93 ? -5.348 -4.731 0.580 1.00 95.62 93 VAL A O 1
ATOM 702 N N . ARG A 1 94 ? -4.860 -6.561 1.795 1.00 95.62 94 ARG A N 1
ATOM 703 C CA . ARG A 1 94 ? -6.233 -7.032 1.922 1.00 95.62 94 ARG A CA 1
ATOM 704 C C . ARG A 1 94 ? -6.648 -6.924 3.378 1.00 95.62 94 ARG A C 1
ATOM 706 O O . ARG A 1 94 ? -6.043 -7.546 4.238 1.00 95.62 94 ARG A O 1
ATOM 713 N N . LEU A 1 95 ? -7.694 -6.160 3.654 1.00 94.38 95 LEU A N 1
ATOM 714 C CA . LEU A 1 95 ? -8.251 -5.968 4.987 1.00 94.38 95 LEU A CA 1
ATOM 715 C C . LEU A 1 95 ? -9.612 -6.652 5.085 1.00 94.38 95 LEU A C 1
ATOM 717 O O . LEU A 1 95 ? -10.417 -6.640 4.151 1.00 94.38 95 LEU A O 1
ATOM 721 N N . ASN A 1 96 ? -9.895 -7.228 6.240 1.00 92.38 96 ASN A N 1
ATOM 722 C CA . ASN A 1 96 ? -11.212 -7.693 6.610 1.00 92.38 96 ASN A CA 1
ATOM 723 C C . ASN A 1 96 ? -12.107 -6.479 6.858 1.00 92.38 96 ASN A C 1
ATOM 725 O O . ASN A 1 96 ? -11.775 -5.589 7.638 1.00 92.38 96 ASN A O 1
ATOM 729 N N . GLY A 1 97 ? -13.253 -6.446 6.194 1.00 82.00 97 GLY A N 1
ATOM 730 C CA . GLY A 1 97 ? -14.190 -5.344 6.288 1.00 82.00 97 GLY A CA 1
ATOM 731 C C . GLY A 1 97 ? -15.620 -5.840 6.372 1.00 82.00 97 GLY A C 1
ATOM 732 O O . GLY A 1 97 ? -15.974 -6.951 5.960 1.00 82.00 97 GLY A O 1
ATOM 733 N N . THR A 1 98 ? -16.476 -4.980 6.898 1.00 75.56 98 THR A N 1
ATOM 734 C CA . THR A 1 98 ? -17.916 -5.105 6.732 1.00 75.56 98 THR A CA 1
ATOM 735 C C . THR A 1 98 ? -18.388 -3.923 5.908 1.00 75.56 98 THR A C 1
ATOM 737 O O . THR A 1 98 ? -18.051 -2.773 6.179 1.00 75.56 98 THR A O 1
ATOM 740 N N . VAL A 1 99 ? -19.157 -4.209 4.863 1.00 69.00 99 VAL A N 1
ATOM 741 C CA . VAL A 1 99 ? -19.885 -3.177 4.133 1.00 69.00 99 VAL A CA 1
ATOM 742 C C . VAL A 1 99 ? -21.311 -3.223 4.640 1.00 69.00 99 VAL A C 1
ATOM 744 O O . VAL A 1 99 ? -21.997 -4.245 4.526 1.00 69.00 99 VAL A O 1
ATOM 747 N N . ARG A 1 100 ? -21.747 -2.107 5.215 1.00 68.31 100 ARG A N 1
ATOM 748 C CA . ARG A 1 100 ? -23.124 -1.937 5.656 1.00 68.31 100 ARG A CA 1
ATOM 749 C C . ARG A 1 100 ? -23.989 -1.692 4.428 1.00 68.31 100 ARG A C 1
ATOM 751 O O . ARG A 1 100 ? -23.894 -0.641 3.803 1.00 68.31 100 ARG A O 1
ATOM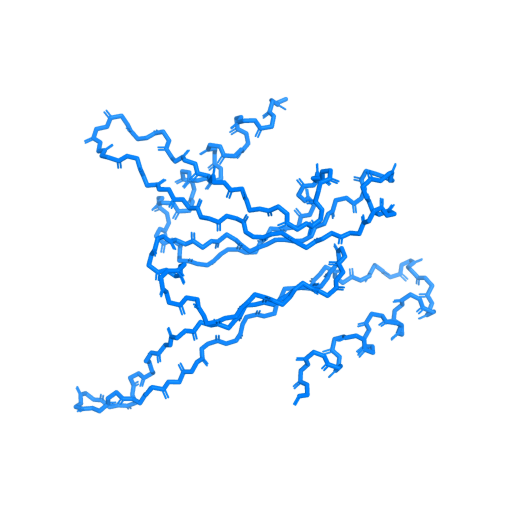 758 N N . ILE A 1 101 ? -24.792 -2.684 4.045 1.00 65.56 101 ILE A N 1
ATOM 759 C CA . ILE A 1 101 ? -25.650 -2.596 2.851 1.00 65.56 101 ILE A CA 1
ATOM 760 C C . ILE A 1 101 ? -27.035 -2.058 3.235 1.00 65.56 101 ILE A C 1
ATOM 762 O O . ILE A 1 101 ? -27.653 -1.324 2.466 1.00 65.56 101 ILE A O 1
ATOM 766 N N . ARG A 1 102 ? -27.524 -2.395 4.438 1.00 74.44 102 ARG A N 1
ATOM 767 C CA . ARG A 1 102 ? -28.782 -1.898 5.026 1.00 74.44 102 ARG A CA 1
ATOM 768 C C . ARG A 1 102 ? -28.628 -1.704 6.537 1.00 74.44 102 ARG A C 1
ATOM 770 O O . ARG A 1 102 ? -27.646 -2.151 7.123 1.00 74.44 102 ARG A O 1
ATOM 777 N N . LYS A 1 103 ? -29.597 -1.035 7.181 1.00 73.38 103 LYS A N 1
ATOM 778 C CA . LYS A 1 103 ? -29.570 -0.776 8.637 1.00 73.38 103 LYS A CA 1
ATOM 779 C C . LYS A 1 103 ? -29.420 -2.055 9.479 1.00 73.38 103 LYS A C 1
ATOM 781 O O . LYS A 1 103 ? -28.804 -1.958 10.539 1.00 73.38 103 LYS A O 1
ATOM 786 N N . ASP A 1 104 ? -29.917 -3.197 8.993 1.00 69.88 104 ASP A N 1
ATOM 787 C CA . ASP A 1 104 ? -29.987 -4.492 9.690 1.00 69.88 104 ASP A CA 1
ATOM 788 C C . ASP A 1 104 ? -29.044 -5.581 9.143 1.00 69.88 104 ASP A C 1
ATOM 790 O O . ASP A 1 104 ? -29.000 -6.679 9.694 1.00 69.88 104 ASP A O 1
ATOM 794 N N . ARG A 1 105 ? -28.301 -5.310 8.059 1.00 71.56 105 ARG A N 1
ATOM 795 C CA . ARG A 1 105 ? -27.510 -6.337 7.376 1.00 71.56 105 ARG A CA 1
ATOM 796 C C . ARG A 1 105 ? -26.138 -5.823 6.975 1.00 71.56 105 ARG A C 1
ATOM 798 O O . ARG A 1 105 ? -25.982 -5.079 5.999 1.00 71.56 105 ARG A O 1
ATOM 805 N N . ASP A 1 106 ? -25.145 -6.323 7.695 1.00 71.94 106 ASP A N 1
ATOM 806 C CA . ASP A 1 106 ? -23.743 -6.211 7.327 1.00 71.94 106 ASP A CA 1
ATOM 807 C C . ASP A 1 106 ? -23.352 -7.413 6.474 1.00 71.94 106 ASP A C 1
ATOM 809 O O . ASP A 1 106 ? -23.600 -8.567 6.828 1.00 71.94 106 ASP A O 1
ATOM 813 N N . THR A 1 107 ? -22.741 -7.148 5.322 1.00 76.81 107 THR A N 1
ATOM 814 C CA . THR A 1 107 ? -22.093 -8.197 4.532 1.00 76.81 107 THR A CA 1
ATOM 815 C C . THR A 1 107 ? -20.596 -8.080 4.736 1.00 76.81 107 THR A C 1
ATOM 817 O O . THR A 1 107 ? -20.020 -7.005 4.548 1.00 76.81 107 THR A O 1
ATOM 820 N N . ARG A 1 108 ? -19.952 -9.188 5.114 1.00 78.50 108 ARG A N 1
ATOM 821 C CA . ARG A 1 108 ? -18.490 -9.252 5.151 1.00 78.50 108 ARG A CA 1
ATOM 822 C C . ARG A 1 108 ? -17.963 -9.102 3.728 1.00 78.50 108 ARG A C 1
ATOM 824 O O . ARG A 1 108 ? -18.297 -9.900 2.855 1.00 78.50 108 ARG A O 1
ATOM 831 N N . ARG A 1 109 ? -17.173 -8.060 3.494 1.00 83.12 109 ARG A N 1
ATOM 832 C CA . ARG A 1 109 ? -16.466 -7.815 2.236 1.00 83.12 109 ARG A CA 1
ATOM 833 C C . ARG A 1 109 ? -15.060 -7.369 2.587 1.00 83.12 109 ARG A C 1
ATOM 835 O O . ARG A 1 109 ? -14.894 -6.442 3.372 1.00 83.12 109 ARG A O 1
ATOM 842 N N . SER A 1 110 ? -14.058 -8.018 2.009 1.00 87.50 110 SER A N 1
ATOM 843 C CA . SER A 1 110 ? -12.685 -7.559 2.182 1.00 87.50 110 SER A CA 1
ATOM 844 C C . SER A 1 110 ? -12.467 -6.251 1.428 1.00 87.50 110 SER A C 1
ATOM 846 O O . SER A 1 110 ? -12.888 -6.131 0.277 1.00 87.50 110 SER A O 1
ATOM 848 N N . LEU A 1 111 ? -11.787 -5.303 2.062 1.00 90.75 111 LEU A N 1
ATOM 849 C CA . LEU A 1 111 ? -11.254 -4.120 1.405 1.00 90.75 111 LEU A CA 1
ATOM 850 C C . LEU A 1 111 ? -9.888 -4.480 0.813 1.00 90.75 111 LEU A C 1
ATOM 852 O O . LEU A 1 111 ? -9.028 -4.991 1.524 1.00 90.75 111 LEU A O 1
ATOM 856 N N . PHE A 1 112 ? -9.695 -4.231 -0.477 1.00 93.56 112 PHE A N 1
ATOM 857 C CA . PHE A 1 112 ? -8.415 -4.422 -1.154 1.00 93.56 112 PHE A CA 1
ATOM 858 C C . PHE A 1 112 ? -7.858 -3.051 -1.529 1.00 93.56 112 PHE A C 1
ATOM 860 O O . PHE A 1 112 ? -8.509 -2.305 -2.260 1.00 93.56 112 PHE A O 1
ATOM 867 N N . VAL A 1 113 ? -6.701 -2.692 -0.976 1.00 94.25 113 VAL A N 1
ATOM 868 C CA . VAL A 1 113 ? -6.050 -1.398 -1.207 1.00 94.25 113 VAL A CA 1
ATOM 869 C C . VAL A 1 113 ? -4.776 -1.649 -1.988 1.00 94.25 113 VAL A C 1
ATOM 871 O O . VAL A 1 113 ? -3.898 -2.358 -1.507 1.00 94.25 113 VAL A O 1
ATOM 874 N N . VAL A 1 114 ? -4.679 -1.047 -3.170 1.00 95.56 114 VAL A N 1
ATOM 875 C CA . VAL A 1 114 ? -3.479 -1.066 -4.008 1.00 95.56 114 VAL A CA 1
ATOM 876 C C . VAL A 1 114 ? -2.835 0.308 -3.947 1.00 95.56 114 VAL A C 1
ATOM 878 O O . VAL A 1 114 ? -3.512 1.318 -4.148 1.00 95.56 114 VAL A O 1
ATOM 881 N N . PHE A 1 115 ? -1.533 0.348 -3.691 1.00 94.81 115 PHE A N 1
ATOM 882 C CA . PHE A 1 115 ? -0.747 1.566 -3.759 1.00 94.81 115 PHE A CA 1
ATOM 883 C C . PHE A 1 115 ? 0.309 1.468 -4.853 1.00 94.81 115 PHE A C 1
ATOM 885 O O . PHE A 1 115 ? 1.091 0.523 -4.910 1.00 94.81 115 PHE A O 1
ATOM 892 N N . ALA A 1 116 ? 0.301 2.475 -5.719 1.00 93.44 116 ALA A N 1
ATOM 893 C CA . ALA A 1 116 ? 1.040 2.523 -6.963 1.00 93.44 116 ALA A CA 1
ATOM 894 C C . ALA A 1 116 ? 1.785 3.860 -7.064 1.00 93.44 116 ALA A C 1
ATOM 896 O O . ALA A 1 116 ? 1.161 4.917 -7.159 1.00 93.44 116 ALA A O 1
ATOM 897 N N . TYR A 1 117 ? 3.116 3.813 -7.088 1.00 90.00 117 TYR A N 1
ATOM 898 C CA . TYR A 1 117 ? 3.961 4.944 -7.454 1.00 90.00 117 TYR A CA 1
ATOM 899 C C . TYR A 1 117 ? 4.248 4.882 -8.955 1.00 90.00 117 TYR A C 1
ATOM 901 O O . TYR A 1 117 ? 5.211 4.257 -9.410 1.00 90.00 117 TYR A O 1
ATOM 909 N N . SER A 1 118 ? 3.332 5.467 -9.731 1.00 89.56 118 SER A N 1
ATOM 910 C CA . SER A 1 118 ? 3.330 5.368 -11.189 1.00 89.56 118 SER A CA 1
ATOM 911 C C . SER A 1 118 ? 4.625 5.912 -11.805 1.00 89.56 118 SER A C 1
ATOM 913 O O . SER A 1 118 ? 5.123 6.952 -11.364 1.00 89.56 118 SER A O 1
ATOM 915 N N . PRO A 1 119 ? 5.160 5.266 -12.857 1.00 88.88 119 PRO A N 1
ATOM 916 C CA . PRO A 1 119 ? 6.241 5.834 -13.651 1.00 88.88 119 PRO A CA 1
ATOM 917 C C . PRO A 1 119 ? 5.885 7.232 -14.169 1.00 88.88 119 PRO A C 1
ATOM 919 O O . PRO A 1 119 ? 4.740 7.500 -14.524 1.00 88.88 119 PRO A O 1
ATOM 922 N N . THR A 1 120 ? 6.876 8.118 -14.221 1.00 87.94 120 THR A N 1
ATOM 923 C CA . THR A 1 120 ? 6.715 9.471 -14.768 1.00 87.94 120 THR A CA 1
ATOM 924 C C . THR A 1 120 ? 6.690 9.449 -16.296 1.00 87.94 120 THR A C 1
ATOM 926 O O . THR A 1 120 ? 7.150 8.485 -16.914 1.00 87.94 120 THR A O 1
ATOM 929 N N . ASP A 1 121 ? 6.233 10.536 -16.921 1.00 87.88 121 ASP A N 1
ATOM 930 C CA . ASP A 1 121 ? 6.154 10.644 -18.385 1.00 87.88 121 ASP A CA 1
ATOM 931 C C . ASP A 1 121 ? 7.503 10.439 -19.082 1.00 87.88 121 ASP A C 1
ATOM 933 O O . ASP A 1 121 ? 7.548 9.825 -20.147 1.00 87.88 121 ASP A O 1
ATOM 937 N N . CYS A 1 122 ? 8.599 10.847 -18.434 1.00 90.31 122 CYS A N 1
ATOM 938 C CA . CYS A 1 122 ? 9.971 10.668 -18.916 1.00 90.31 122 CYS A CA 1
ATOM 939 C C . CYS A 1 122 ? 10.497 9.223 -18.804 1.00 90.31 122 CYS A C 1
ATOM 941 O O . CYS A 1 122 ? 11.619 8.950 -19.228 1.00 90.31 122 CYS A O 1
ATOM 943 N N . SER A 1 123 ? 9.748 8.308 -18.181 1.00 88.06 123 SER A N 1
ATOM 944 C CA . SER A 1 123 ? 10.132 6.894 -18.097 1.00 88.06 123 SER A CA 1
ATOM 945 C C . SER A 1 123 ? 10.028 6.237 -19.473 1.00 88.06 123 SER A C 1
ATOM 947 O O . SER A 1 123 ? 9.117 6.556 -20.238 1.00 88.06 123 SER A O 1
ATOM 949 N N . SER A 1 124 ? 10.928 5.295 -19.773 1.00 92.81 124 SER A N 1
ATOM 950 C CA . SER A 1 124 ? 10.862 4.526 -21.018 1.00 92.81 124 SER A CA 1
ATOM 951 C C . SER A 1 124 ? 9.591 3.677 -21.089 1.00 92.81 124 SER A C 1
ATOM 953 O O . SER A 1 124 ? 9.056 3.262 -20.056 1.00 92.81 124 SER A O 1
ATOM 955 N N . ASP A 1 125 ? 9.144 3.374 -22.308 1.00 95.06 125 ASP A N 1
ATOM 956 C CA . ASP A 1 125 ? 7.950 2.550 -22.535 1.00 95.06 125 ASP A CA 1
ATOM 957 C C . ASP A 1 125 ? 8.087 1.173 -21.887 1.00 95.06 125 ASP A C 1
ATOM 959 O O . ASP A 1 125 ? 7.179 0.733 -21.196 1.00 95.06 125 ASP A O 1
ATOM 963 N N . TYR A 1 126 ? 9.280 0.570 -21.950 1.00 92.94 126 TYR A N 1
ATOM 964 C CA . TYR A 1 126 ? 9.584 -0.677 -21.243 1.00 92.94 126 TYR A CA 1
ATOM 965 C C . TYR A 1 126 ? 9.248 -0.616 -19.739 1.00 92.94 126 TYR A C 1
ATOM 967 O O . TYR A 1 126 ? 8.631 -1.532 -19.202 1.00 92.94 126 TYR A O 1
ATOM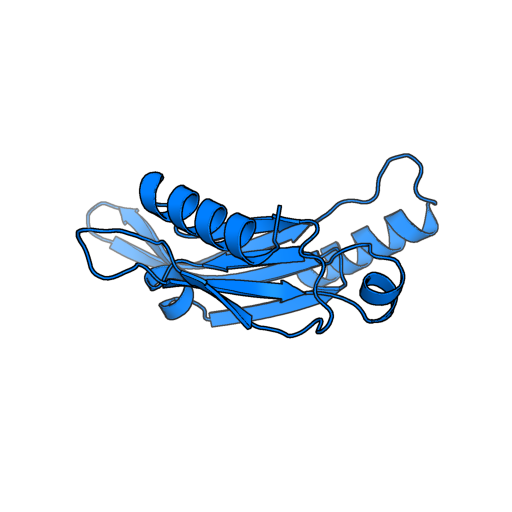 975 N N . VAL A 1 127 ? 9.619 0.472 -19.049 1.00 90.19 127 VAL A N 1
ATOM 976 C CA . VAL A 1 127 ? 9.343 0.636 -17.608 1.00 90.19 127 VAL A CA 1
ATOM 977 C C . VAL A 1 127 ? 7.847 0.809 -17.350 1.00 90.19 127 VAL A C 1
ATOM 979 O O . VAL A 1 127 ? 7.331 0.298 -16.354 1.00 90.19 127 VAL A O 1
ATOM 982 N N . LYS A 1 128 ? 7.142 1.531 -18.228 1.00 92.69 128 LYS A N 1
ATOM 983 C CA . LYS A 1 128 ? 5.688 1.716 -18.134 1.00 92.69 128 LYS A CA 1
ATOM 984 C C . LYS A 1 128 ? 4.963 0.387 -18.352 1.00 92.69 128 LYS A C 1
ATOM 986 O O . LYS A 1 128 ? 4.139 0.013 -17.522 1.00 92.69 128 LYS A O 1
ATOM 991 N N . ASP A 1 129 ? 5.318 -0.350 -19.398 1.00 95.31 129 ASP A N 1
ATOM 992 C CA . ASP A 1 129 ? 4.715 -1.637 -19.745 1.00 95.31 129 ASP A CA 1
ATOM 993 C C . ASP A 1 129 ? 4.938 -2.680 -18.648 1.00 95.31 129 ASP A C 1
ATOM 995 O O . ASP A 1 129 ? 3.998 -3.360 -18.232 1.00 95.31 129 ASP A O 1
ATOM 999 N N . GLU A 1 130 ? 6.160 -2.774 -18.113 1.00 93.88 130 GLU A N 1
ATOM 1000 C CA . GLU A 1 130 ? 6.458 -3.674 -17.000 1.00 93.88 130 GLU A CA 1
ATOM 1001 C C . GLU A 1 130 ? 5.609 -3.337 -15.765 1.00 93.88 130 GLU A C 1
ATOM 1003 O O . GLU A 1 130 ? 5.041 -4.235 -15.135 1.00 93.88 130 GLU A O 1
ATOM 1008 N N . PHE A 1 131 ? 5.479 -2.047 -15.443 1.00 92.81 131 PHE A N 1
ATOM 1009 C CA . PHE A 1 131 ? 4.668 -1.576 -14.326 1.00 92.81 131 PHE A CA 1
ATOM 1010 C C . PHE A 1 131 ? 3.183 -1.928 -14.501 1.00 92.81 131 PHE A C 1
ATOM 1012 O O . PHE A 1 131 ? 2.578 -2.510 -13.598 1.00 92.81 131 PHE A O 1
ATOM 1019 N N . TYR A 1 132 ? 2.592 -1.634 -15.662 1.00 94.75 132 TYR A N 1
ATOM 1020 C CA . TYR A 1 132 ? 1.180 -1.932 -15.924 1.00 94.75 132 TYR A CA 1
ATOM 1021 C C . TYR A 1 132 ? 0.901 -3.433 -16.021 1.00 94.75 132 TYR A C 1
ATOM 1023 O O . TYR A 1 132 ? -0.178 -3.877 -15.616 1.00 94.75 132 TYR A O 1
ATOM 1031 N N . ARG A 1 133 ? 1.869 -4.236 -16.477 1.00 96.19 133 ARG A N 1
ATOM 1032 C CA . ARG A 1 133 ? 1.780 -5.699 -16.423 1.00 96.19 133 ARG A CA 1
ATOM 1033 C C . ARG A 1 133 ? 1.704 -6.187 -14.978 1.00 96.19 133 ARG A C 1
ATOM 1035 O O . ARG A 1 133 ? 0.764 -6.899 -14.643 1.00 96.19 133 ARG A O 1
ATOM 1042 N N . LYS A 1 134 ? 2.629 -5.757 -14.112 1.00 94.88 134 LYS A N 1
ATOM 1043 C CA . LYS A 1 134 ? 2.625 -6.113 -12.680 1.00 94.88 134 LYS A CA 1
ATOM 1044 C C . LYS A 1 134 ? 1.337 -5.677 -11.979 1.00 94.88 134 LYS A C 1
ATOM 1046 O O . LYS A 1 134 ? 0.776 -6.445 -11.204 1.00 94.88 134 LYS A O 1
ATOM 1051 N N . LEU A 1 135 ? 0.841 -4.475 -12.281 1.00 95.19 135 LEU A N 1
ATOM 1052 C CA . LEU A 1 135 ? -0.436 -3.988 -11.759 1.00 95.19 135 LEU A CA 1
ATOM 1053 C C . LEU A 1 135 ? -1.611 -4.858 -12.218 1.00 95.19 135 LEU A C 1
ATOM 1055 O O . LEU A 1 135 ? -2.481 -5.183 -11.418 1.00 95.19 135 LEU A O 1
ATOM 1059 N N . SER A 1 136 ? -1.626 -5.261 -13.488 1.00 95.75 136 SER A N 1
ATOM 1060 C CA . SER A 1 136 ? -2.664 -6.147 -14.022 1.00 95.75 136 SER A CA 1
ATOM 1061 C C . SER A 1 136 ? -2.620 -7.529 -13.375 1.00 95.75 136 SER A C 1
ATOM 1063 O O . SER A 1 136 ? -3.666 -8.082 -13.058 1.00 95.75 136 SER A O 1
ATOM 1065 N N . ASP A 1 137 ? -1.423 -8.074 -13.156 1.00 95.38 137 ASP A N 1
ATOM 1066 C CA . ASP A 1 137 ? -1.231 -9.370 -12.501 1.00 95.38 137 ASP A CA 1
ATOM 1067 C C . ASP A 1 137 ? -1.655 -9.330 -11.023 1.00 95.38 137 ASP A C 1
ATOM 1069 O O . ASP A 1 137 ? -2.204 -10.306 -10.528 1.00 95.38 137 ASP A O 1
ATOM 1073 N N . LEU A 1 138 ? -1.480 -8.192 -10.338 1.00 94.50 138 LEU A N 1
ATOM 1074 C CA . LEU A 1 138 ? -1.933 -7.985 -8.956 1.00 94.50 138 LEU A CA 1
ATOM 1075 C C . LEU A 1 138 ? -3.463 -7.890 -8.818 1.00 94.50 138 LEU A C 1
ATOM 1077 O O . LEU A 1 138 ? -4.007 -8.198 -7.760 1.00 94.50 138 LEU A O 1
ATOM 1081 N N . LEU A 1 139 ? -4.150 -7.398 -9.852 1.00 92.31 139 LEU A N 1
ATOM 1082 C CA . LEU A 1 139 ? -5.601 -7.172 -9.842 1.00 92.31 139 LEU A CA 1
ATOM 1083 C C . LEU A 1 139 ? -6.422 -8.377 -10.324 1.00 92.31 139 LEU A C 1
ATOM 1085 O O . LEU A 1 139 ? -7.653 -8.322 -10.260 1.00 92.31 139 LEU A O 1
ATOM 1089 N N . ARG A 1 140 ? -5.765 -9.414 -10.844 1.00 87.94 140 ARG A N 1
ATOM 1090 C CA . ARG A 1 140 ? -6.394 -10.662 -11.292 1.00 87.94 140 ARG A CA 1
ATOM 1091 C C . ARG A 1 140 ? -6.716 -11.580 -10.120 1.00 87.94 140 ARG A C 1
ATOM 1093 O O . ARG A 1 140 ? -7.814 -12.178 -10.169 1.00 87.94 140 ARG A O 1
#